Protein AF-A0A5V5EQN8-F1 (afdb_monomer)

Organism: Salmonella enterica (NCBI:txid28901)

Radius of gyration: 12.15 Å; Cα contacts (8 Å, |Δi|>4): 128; chains: 1; bounding box: 26×28×31 Å

pLDDT: mean 78.41, std 13.05, range [50.12, 95.12]

Sequence (79 aa):
YQQLVEFIKEKVAGLSSYLLIDEEWKFCGMYKISSEFSSDYNFDELHSDEIRIISCDLSFQIQIDYDHNKIECEYIVYK

Foldseek 3Di:
DVVVVVVVCVVCPQFWKWKWFADPNDTPDIDIDRHDDDPPPDPPPDPGQKIWIATPVRQWIWIWGNDPPDTDIDIGGDD

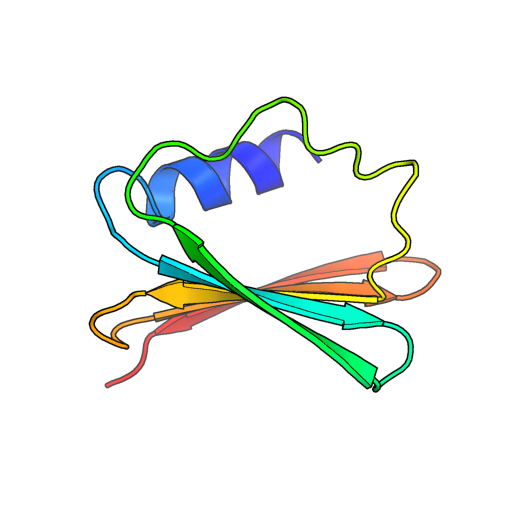Nearest PDB structures (foldseek):
  4ozu-assembly1_A  TM=4.209E-01  e=4.672E+00  Toxoplasma gondii

Mean predicted aligned error: 6.99 Å

Solvent-accessible surface area (backbone atoms only — not comparable to full-atom values): 4728 Å² total; per-residue (Å²): 109,71,70,58,53,51,50,50,50,66,75,46,61,97,44,45,28,36,40,35,40,27,37,89,94,38,83,74,48,76,44,82,38,80,61,86,79,70,87,80,69,59,73,89,80,52,83,54,37,30,41,36,41,31,37,69,85,61,51,35,35,39,39,38,38,49,52,101,88,49,78,47,77,47,80,47,75,58,131

Secondary structure (DSSP, 8-state):
-HHHHHHHHHHHTT--EEEEEEETTEEEEEEEE-S---TT--TTT---SEEEEEETTSSEEEEEEEETTEEEEEEEE--

Structure (mmCIF, N/CA/C/O backbone):
data_AF-A0A5V5EQN8-F1
#
_entry.id   AF-A0A5V5EQN8-F1
#
loop_
_atom_site.group_PDB
_atom_site.id
_atom_site.type_symbol
_atom_site.label_atom_id
_atom_site.label_alt_id
_atom_site.label_comp_id
_atom_site.label_asym_id
_atom_site.label_entity_id
_atom_site.label_seq_id
_atom_site.pdbx_PDB_ins_code
_atom_site.Cartn_x
_atom_site.Cartn_y
_atom_site.Cartn_z
_atom_site.occupancy
_atom_site.B_iso_or_equiv
_atom_site.auth_seq_id
_atom_site.auth_comp_id
_atom_site.auth_asym_id
_atom_site.auth_atom_id
_atom_site.pdbx_PDB_model_num
ATOM 1 N N . TYR A 1 1 ? 15.002 0.551 -1.567 1.00 69.25 1 TYR A N 1
ATOM 2 C CA . TYR A 1 1 ? 14.038 -0.396 -0.973 1.00 69.25 1 TYR A CA 1
ATOM 3 C C . TYR A 1 1 ? 13.940 -0.285 0.539 1.00 69.25 1 TYR A C 1
ATOM 5 O O . TYR A 1 1 ? 12.856 0.002 1.017 1.00 69.25 1 TYR A O 1
ATOM 13 N N . GLN A 1 2 ? 15.031 -0.426 1.301 1.00 74.50 2 GLN A N 1
ATOM 14 C CA . GLN A 1 2 ? 14.956 -0.446 2.772 1.00 74.50 2 GLN A CA 1
ATOM 15 C C . GLN A 1 2 ? 14.276 0.788 3.402 1.00 74.50 2 GLN A C 1
ATOM 17 O O . GLN A 1 2 ? 13.397 0.622 4.238 1.00 74.50 2 GLN A O 1
ATOM 22 N N . GLN A 1 3 ? 14.572 2.000 2.919 1.00 81.50 3 GLN A N 1
ATOM 23 C CA . GLN A 1 3 ? 13.911 3.234 3.383 1.00 81.50 3 GLN A CA 1
ATOM 24 C C . GLN A 1 3 ? 12.398 3.273 3.092 1.00 81.50 3 GLN A C 1
ATOM 26 O O . GLN A 1 3 ? 11.627 3.760 3.911 1.00 81.50 3 GLN A O 1
ATOM 31 N N . LEU A 1 4 ? 11.963 2.741 1.943 1.00 82.25 4 LEU A N 1
ATOM 32 C CA . LEU A 1 4 ? 10.543 2.645 1.583 1.00 82.25 4 LEU A CA 1
ATOM 33 C C . LEU A 1 4 ? 9.818 1.661 2.509 1.00 82.25 4 LEU A C 1
ATOM 35 O O . LEU A 1 4 ? 8.742 1.956 3.019 1.00 82.25 4 LEU A O 1
ATOM 39 N N . VAL A 1 5 ? 10.440 0.509 2.768 1.00 81.00 5 VAL A N 1
ATOM 40 C CA . VAL A 1 5 ? 9.909 -0.504 3.686 1.00 81.00 5 VAL A CA 1
ATOM 41 C C . VAL A 1 5 ? 9.799 0.050 5.108 1.00 81.00 5 VAL A C 1
ATOM 43 O O . VAL A 1 5 ? 8.789 -0.171 5.769 1.00 81.00 5 VAL A O 1
ATOM 46 N N . GLU A 1 6 ? 10.804 0.791 5.579 1.00 85.81 6 GLU A N 1
ATOM 47 C CA . GLU A 1 6 ? 10.769 1.460 6.886 1.00 85.81 6 GLU A CA 1
ATOM 48 C C . GLU A 1 6 ? 9.657 2.512 6.960 1.00 85.81 6 GLU A C 1
ATOM 50 O O . GLU A 1 6 ? 8.898 2.515 7.927 1.00 85.81 6 GLU A O 1
ATOM 55 N N . PHE A 1 7 ? 9.496 3.334 5.919 1.00 87.88 7 PHE A N 1
ATOM 56 C CA . PHE A 1 7 ? 8.412 4.315 5.829 1.00 87.88 7 PHE A CA 1
ATOM 57 C C . PHE A 1 7 ? 7.029 3.657 5.908 1.00 87.88 7 PHE A C 1
ATOM 59 O O . PHE A 1 7 ? 6.185 4.079 6.700 1.00 87.88 7 PHE A O 1
ATOM 66 N N . ILE A 1 8 ? 6.798 2.600 5.123 1.00 87.12 8 ILE A N 1
ATOM 67 C CA . ILE A 1 8 ? 5.529 1.864 5.137 1.00 87.12 8 ILE A CA 1
ATOM 68 C C . ILE A 1 8 ? 5.276 1.313 6.535 1.00 87.12 8 ILE A C 1
ATOM 70 O O . ILE A 1 8 ? 4.211 1.561 7.094 1.00 87.12 8 ILE A O 1
ATOM 74 N N . LYS A 1 9 ? 6.268 0.624 7.119 1.00 85.12 9 LYS A N 1
ATOM 75 C CA . LYS A 1 9 ? 6.176 0.058 8.471 1.00 85.12 9 LYS A CA 1
ATOM 76 C C . LYS A 1 9 ? 5.836 1.120 9.509 1.00 85.12 9 LYS A C 1
ATOM 78 O O . LYS A 1 9 ? 4.983 0.861 10.347 1.00 85.12 9 LYS A O 1
ATOM 83 N N . GLU A 1 10 ? 6.448 2.300 9.444 1.00 88.88 10 GLU A N 1
ATOM 84 C CA . GLU A 1 10 ? 6.150 3.412 10.352 1.00 88.88 10 GLU A CA 1
ATOM 85 C C . GLU A 1 10 ? 4.685 3.857 10.242 1.00 88.88 10 GLU A C 1
ATOM 87 O O . GLU A 1 10 ? 4.015 4.022 11.259 1.00 88.88 10 GLU A O 1
ATOM 92 N N . LYS A 1 11 ? 4.165 4.034 9.021 1.00 87.94 11 LYS A N 1
ATOM 93 C CA . LYS A 1 11 ? 2.808 4.563 8.801 1.00 87.94 11 LYS A CA 1
ATOM 94 C C . LYS A 1 11 ? 1.698 3.580 9.128 1.00 87.94 11 LYS A C 1
ATOM 96 O O . LYS A 1 11 ? 0.627 3.995 9.555 1.00 87.94 11 LYS A O 1
ATOM 101 N N . VAL A 1 12 ? 1.943 2.295 8.924 1.00 85.81 12 VAL A N 1
ATOM 102 C CA . VAL A 1 12 ? 0.947 1.235 9.129 1.00 85.81 12 VAL A CA 1
ATOM 103 C C . VAL A 1 12 ? 1.058 0.572 10.503 1.00 85.81 12 VAL A C 1
ATOM 105 O O . VAL A 1 12 ? 0.223 -0.264 10.841 1.00 85.81 12 VAL A O 1
ATOM 108 N N . ALA A 1 13 ? 2.086 0.903 11.292 1.00 85.19 13 ALA A N 1
ATOM 109 C CA . ALA A 1 13 ? 2.338 0.279 12.586 1.00 85.19 13 ALA A CA 1
ATOM 110 C C . ALA A 1 13 ? 1.115 0.385 13.509 1.00 85.19 13 ALA A C 1
ATOM 112 O O . ALA A 1 13 ? 0.645 1.474 13.831 1.00 85.19 13 ALA A O 1
ATOM 113 N N . GLY A 1 14 ? 0.615 -0.768 13.959 1.00 83.25 14 GLY A N 1
ATOM 114 C CA . GLY A 1 14 ? -0.537 -0.842 14.862 1.00 83.25 14 GLY A CA 1
ATOM 115 C C . GLY A 1 14 ? -1.887 -0.525 14.212 1.00 83.25 14 GLY A C 1
ATOM 116 O O . GLY A 1 14 ? -2.895 -0.487 14.917 1.00 83.25 14 GLY A O 1
ATOM 117 N N . LEU A 1 15 ? -1.933 -0.327 12.893 1.00 85.31 15 LEU A N 1
ATOM 118 C CA . LEU A 1 15 ? -3.158 -0.090 12.139 1.00 85.31 15 LEU A CA 1
ATOM 119 C C . LEU A 1 15 ? -3.551 -1.334 11.345 1.00 85.31 15 LEU A C 1
ATOM 121 O O . LEU A 1 15 ? -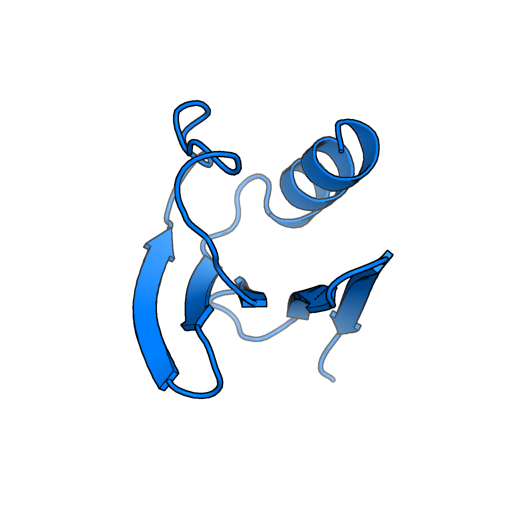2.713 -2.119 10.908 1.00 85.31 15 LEU A O 1
ATOM 125 N N . SER A 1 16 ? -4.858 -1.505 11.149 1.00 88.56 16 SER A N 1
ATOM 126 C CA . SER A 1 16 ? -5.355 -2.429 10.133 1.00 88.56 16 SER A CA 1
ATOM 127 C C . SER A 1 16 ? -5.434 -1.708 8.794 1.00 88.56 16 SER A C 1
ATOM 129 O O . SER A 1 16 ? -5.943 -0.586 8.736 1.00 88.56 16 SER A O 1
ATOM 131 N N . SER A 1 17 ? -5.001 -2.374 7.730 1.00 88.25 17 SER A N 1
ATOM 132 C CA . SER A 1 17 ? -4.992 -1.820 6.376 1.00 88.25 17 SER A CA 1
ATOM 133 C C . SER A 1 17 ? -5.471 -2.847 5.355 1.00 88.25 17 SER A C 1
ATOM 135 O O . SER A 1 17 ? -5.363 -4.054 5.561 1.00 88.25 17 SER A O 1
ATOM 137 N N . TYR A 1 18 ? -6.000 -2.370 4.238 1.00 88.00 18 TYR A N 1
ATOM 138 C CA . TYR A 1 18 ? -6.210 -3.147 3.029 1.00 88.00 18 TYR A CA 1
ATOM 139 C C . TYR A 1 18 ? -4.963 -3.047 2.152 1.00 88.00 18 TYR A C 1
ATOM 141 O O . TYR A 1 18 ? -4.461 -1.952 1.921 1.00 88.00 18 TYR A O 1
ATOM 149 N N . LEU A 1 19 ? -4.472 -4.182 1.669 1.00 87.44 19 LEU A N 1
ATOM 150 C CA . LEU A 1 19 ? -3.432 -4.276 0.654 1.00 87.44 19 LEU A CA 1
ATOM 151 C C . LEU A 1 19 ? -4.093 -4.656 -0.665 1.00 87.44 19 LEU A C 1
ATOM 153 O O . LEU A 1 19 ? -4.705 -5.720 -0.747 1.00 87.44 19 LEU A O 1
ATOM 157 N N . LEU A 1 20 ? -3.980 -3.792 -1.663 1.00 86.00 20 LEU A N 1
ATOM 158 C CA . LEU A 1 20 ? -4.409 -4.042 -3.029 1.00 86.00 20 LEU A CA 1
ATOM 159 C C . LEU A 1 20 ? -3.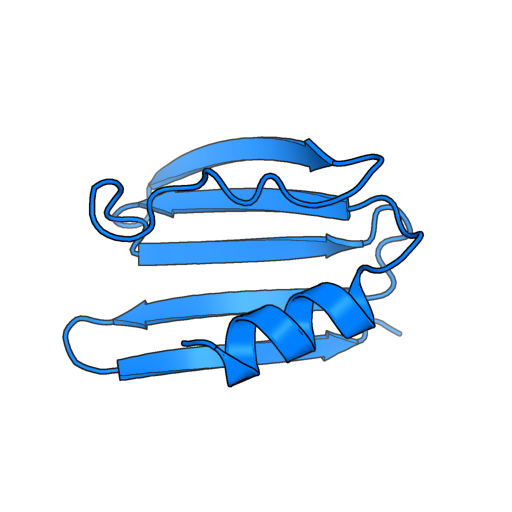162 -4.259 -3.880 1.00 86.00 20 LEU A C 1
ATOM 161 O O . LEU A 1 20 ? -2.173 -3.542 -3.723 1.00 86.00 20 LEU A O 1
ATOM 165 N N . ILE A 1 21 ? -3.230 -5.264 -4.744 1.00 82.19 21 ILE A N 1
ATOM 166 C CA . ILE A 1 21 ? -2.157 -5.634 -5.663 1.00 82.19 21 ILE A CA 1
ATOM 167 C C . ILE A 1 21 ? -2.742 -5.556 -7.068 1.00 82.19 21 ILE A C 1
ATOM 169 O O . ILE A 1 21 ? -3.710 -6.263 -7.367 1.00 82.19 21 ILE A O 1
ATOM 173 N N . ASP A 1 22 ? -2.155 -4.707 -7.899 1.00 76.19 22 ASP A N 1
ATOM 174 C CA . ASP A 1 22 ? -2.498 -4.531 -9.302 1.00 76.19 22 ASP A CA 1
ATOM 175 C C . ASP A 1 22 ? -1.310 -5.026 -10.168 1.00 76.19 22 ASP A C 1
ATOM 177 O O . ASP A 1 22 ? -0.138 -4.771 -9.868 1.00 76.19 22 ASP A O 1
ATOM 181 N N . GLU A 1 23 ? -1.605 -5.768 -11.239 1.00 72.38 23 GLU A N 1
ATOM 182 C CA . GLU A 1 23 ? -0.636 -6.224 -12.255 1.00 72.38 23 GLU A CA 1
ATOM 183 C C . GLU A 1 23 ? -1.162 -5.881 -13.647 1.00 72.38 23 GLU A C 1
ATOM 185 O O . GLU A 1 23 ? -2.260 -6.312 -14.004 1.00 72.38 23 GLU A O 1
ATOM 190 N N . GLU A 1 24 ? -0.418 -5.131 -14.462 1.00 70.62 24 GLU A N 1
ATOM 191 C CA . GLU A 1 24 ? -0.800 -4.759 -15.830 1.00 70.62 24 GLU A CA 1
ATOM 192 C C . GLU A 1 24 ? -2.260 -4.282 -15.944 1.00 70.62 24 GLU A C 1
ATOM 194 O O . GLU A 1 24 ? -3.019 -4.738 -16.808 1.00 70.62 24 GLU A O 1
ATOM 199 N N . TRP A 1 25 ? -2.686 -3.385 -15.046 1.00 63.22 25 TRP A N 1
ATOM 200 C CA . TRP A 1 25 ? -4.056 -2.851 -14.996 1.00 63.22 25 TRP A CA 1
ATOM 201 C C . TRP A 1 25 ? -5.136 -3.900 -14.659 1.00 63.22 25 TRP A C 1
ATOM 203 O O . TRP A 1 25 ? -6.332 -3.664 -14.861 1.00 63.22 25 TRP A O 1
ATOM 213 N N . LYS A 1 26 ? -4.742 -5.065 -14.134 1.00 65.25 26 LYS A N 1
ATOM 214 C CA . LYS A 1 26 ? -5.629 -6.096 -13.590 1.00 65.25 26 LYS A CA 1
ATOM 215 C C . LYS A 1 26 ? -5.560 -6.065 -12.068 1.00 65.25 26 LYS A C 1
ATOM 217 O O . LYS A 1 26 ? -4.491 -6.174 -11.483 1.00 65.25 26 LYS A O 1
ATOM 222 N N . PHE A 1 27 ? -6.723 -5.969 -11.433 1.00 62.94 27 PHE A N 1
ATOM 223 C CA . PHE A 1 27 ? -6.839 -6.117 -9.987 1.00 62.94 27 PHE A CA 1
ATOM 224 C C . PHE A 1 27 ? -6.622 -7.586 -9.600 1.00 62.94 27 PHE A C 1
ATOM 226 O O . PHE A 1 27 ? -7.439 -8.448 -9.944 1.00 62.94 27 PHE A O 1
ATOM 233 N N . CYS A 1 28 ? -5.538 -7.868 -8.881 1.00 65.00 28 CYS A N 1
ATOM 234 C CA . CYS A 1 28 ? -5.132 -9.225 -8.504 1.00 65.00 28 CYS A CA 1
ATOM 235 C C . CYS A 1 28 ? -5.641 -9.640 -7.118 1.00 65.00 28 CYS A C 1
ATOM 237 O O . CYS A 1 28 ? -5.623 -10.823 -6.775 1.00 65.00 28 CYS A O 1
ATOM 239 N N . GLY A 1 29 ? -6.162 -8.696 -6.333 1.00 67.69 29 GLY A N 1
ATOM 240 C CA . GLY A 1 29 ? -6.853 -8.996 -5.087 1.00 67.69 29 GLY A CA 1
ATOM 241 C C . GLY A 1 29 ? -6.698 -7.919 -4.025 1.00 67.69 29 GLY A C 1
ATOM 242 O O . GLY A 1 29 ? -5.900 -6.993 -4.141 1.00 67.69 29 GLY A O 1
ATOM 243 N N . MET A 1 30 ? -7.484 -8.077 -2.961 1.00 78.12 30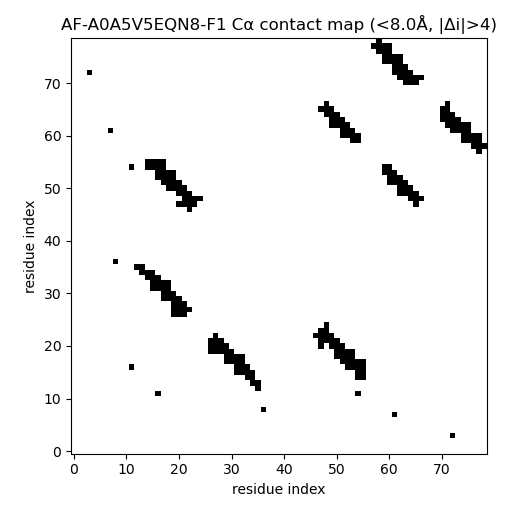 MET A N 1
ATOM 244 C CA . MET A 1 30 ? -7.422 -7.241 -1.769 1.00 78.12 30 MET A CA 1
ATOM 245 C C . MET A 1 30 ? -7.298 -8.126 -0.534 1.00 78.12 30 MET A C 1
ATOM 247 O O . MET A 1 30 ? -8.133 -9.001 -0.297 1.00 78.12 30 MET A O 1
ATOM 251 N N . TYR A 1 31 ? -6.299 -7.839 0.292 1.00 80.12 31 TYR A N 1
ATOM 252 C CA . TYR A 1 31 ? -6.059 -8.515 1.560 1.00 80.12 31 TYR A CA 1
ATOM 253 C C . TYR A 1 31 ? -6.286 -7.544 2.710 1.00 80.12 31 TYR A C 1
ATOM 255 O O . TYR A 1 31 ? -5.768 -6.432 2.696 1.00 80.12 31 TYR A O 1
ATOM 263 N N . LYS A 1 32 ? -7.037 -7.957 3.734 1.00 80.62 32 LYS A N 1
ATOM 264 C CA . LYS A 1 32 ? -7.092 -7.208 4.992 1.00 80.62 32 LYS A CA 1
ATOM 265 C C . LYS A 1 32 ? -5.944 -7.661 5.882 1.00 80.62 32 LYS A C 1
ATOM 267 O O . LYS A 1 32 ? -5.868 -8.828 6.254 1.00 80.62 32 LYS A O 1
ATOM 272 N N . ILE A 1 33 ? -5.090 -6.722 6.245 1.00 80.06 33 ILE A N 1
ATOM 273 C CA . ILE A 1 33 ? -3.935 -6.923 7.105 1.00 80.06 33 ILE A CA 1
ATOM 274 C C . ILE A 1 33 ? -4.275 -6.325 8.467 1.00 80.06 33 ILE A C 1
ATOM 276 O O . ILE A 1 33 ? -4.547 -5.133 8.582 1.00 80.06 33 ILE A O 1
ATOM 280 N N . SER A 1 34 ? -4.321 -7.169 9.495 1.00 69.38 34 SER A N 1
ATOM 281 C CA . SER A 1 34 ? -4.654 -6.782 10.874 1.00 69.38 34 SER A CA 1
ATOM 282 C C . SER A 1 34 ? -3.442 -6.742 11.814 1.00 69.38 34 SER A C 1
ATOM 284 O O . SER A 1 34 ? -3.612 -6.516 13.009 1.00 69.38 34 SER A O 1
ATOM 286 N N . SER A 1 35 ? -2.237 -7.012 11.304 1.00 65.56 35 SER A N 1
ATOM 287 C CA . SER A 1 35 ? -0.989 -7.143 12.071 1.00 65.56 35 SER A CA 1
ATOM 288 C C . SER A 1 35 ? 0.240 -6.924 11.175 1.00 65.56 35 SER A C 1
ATOM 290 O O . SER A 1 35 ? 0.086 -6.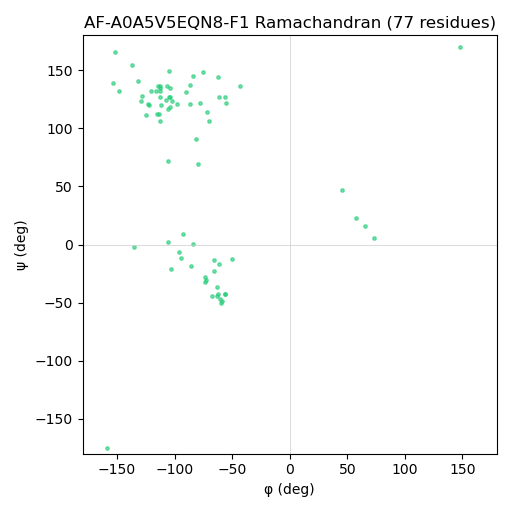583 10.008 1.00 65.56 35 SER A O 1
ATOM 292 N N . GLU A 1 36 ? 1.450 -7.107 11.716 1.00 60.62 36 GLU A N 1
ATOM 293 C CA . GLU A 1 36 ? 2.730 -6.903 11.017 1.00 60.62 36 GLU A CA 1
ATOM 294 C C . GLU A 1 36 ? 2.749 -7.473 9.587 1.00 60.62 36 GLU A C 1
ATOM 296 O O . GLU A 1 36 ? 2.293 -8.590 9.335 1.00 60.62 36 GLU A O 1
ATOM 301 N N . PHE A 1 37 ? 3.296 -6.692 8.649 1.00 60.16 37 PHE A N 1
ATOM 302 C CA . PHE A 1 37 ? 3.562 -7.150 7.288 1.00 6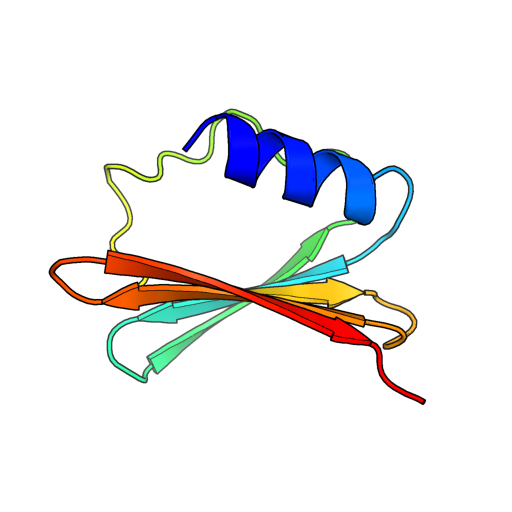0.16 37 PHE A CA 1
ATOM 303 C C . PHE A 1 37 ? 4.558 -8.312 7.345 1.00 60.16 37 PHE A C 1
ATOM 305 O O . PHE A 1 37 ? 5.625 -8.171 7.946 1.00 60.16 37 PHE A O 1
ATOM 312 N N . SER A 1 38 ? 4.216 -9.440 6.714 1.00 55.03 38 SER A N 1
ATOM 313 C CA . SER A 1 38 ? 5.138 -10.572 6.594 1.00 55.03 38 SER A CA 1
ATOM 314 C C . SER A 1 38 ? 6.431 -10.112 5.919 1.00 55.03 38 SER A C 1
ATOM 316 O O . SER A 1 38 ? 6.397 -9.520 4.839 1.00 55.03 38 SER A O 1
ATOM 318 N N . SER A 1 39 ? 7.572 -10.387 6.554 1.00 55.28 39 SER A N 1
ATOM 319 C CA . SER A 1 39 ? 8.904 -10.165 5.978 1.00 55.28 39 SER A CA 1
ATOM 320 C C . SER A 1 39 ? 9.190 -11.052 4.770 1.00 55.28 39 SER A C 1
ATOM 322 O O . SER A 1 39 ? 10.151 -10.792 4.054 1.00 55.28 39 SER A O 1
ATOM 324 N N . ASP A 1 40 ? 8.364 -12.077 4.553 1.00 54.75 40 ASP A N 1
ATOM 325 C CA . ASP A 1 40 ? 8.597 -13.128 3.564 1.00 54.75 40 ASP A CA 1
ATOM 326 C C . ASP A 1 40 ? 7.935 -12.808 2.216 1.00 54.75 40 ASP A C 1
ATOM 328 O O . ASP A 1 40 ? 7.875 -13.658 1.329 1.00 54.75 40 ASP A O 1
ATOM 332 N N . TYR A 1 41 ? 7.415 -11.585 2.047 1.00 52.94 41 TYR A N 1
ATOM 333 C CA . TYR A 1 41 ? 6.934 -11.128 0.749 1.00 52.94 41 TYR A CA 1
ATOM 334 C C . TYR A 1 41 ? 8.128 -10.916 -0.189 1.00 52.94 41 TYR A C 1
ATOM 336 O O . TYR A 1 41 ? 8.900 -9.966 -0.038 1.00 52.94 41 TYR A O 1
ATOM 344 N N . ASN A 1 42 ? 8.292 -11.835 -1.140 1.00 55.72 42 ASN A N 1
ATOM 345 C CA . ASN A 1 42 ? 9.374 -11.797 -2.110 1.00 55.72 42 ASN A CA 1
ATOM 346 C C . ASN A 1 42 ? 9.032 -10.836 -3.257 1.00 55.72 42 ASN A C 1
ATOM 348 O O . ASN A 1 42 ? 8.432 -11.225 -4.258 1.00 55.72 42 ASN A O 1
ATOM 352 N N . PHE A 1 43 ? 9.429 -9.573 -3.096 1.00 54.75 43 PHE A N 1
ATOM 353 C CA . PHE A 1 43 ? 9.266 -8.533 -4.116 1.00 54.75 43 PHE A CA 1
ATOM 354 C C . PHE A 1 43 ? 10.020 -8.833 -5.426 1.00 54.75 43 PHE A C 1
ATOM 356 O O . PHE A 1 43 ? 9.707 -8.212 -6.434 1.00 54.75 43 PHE A 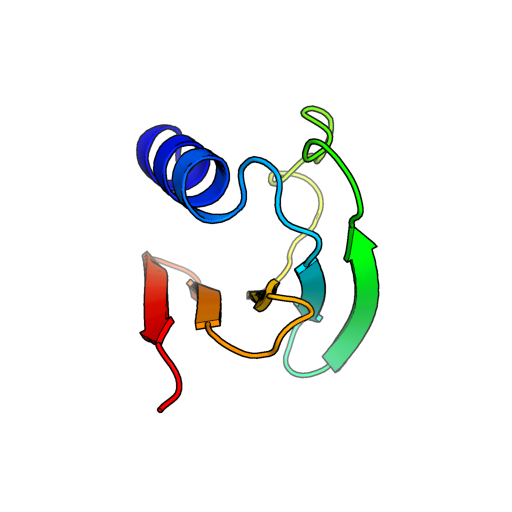O 1
ATOM 363 N N . ASP A 1 44 ? 10.982 -9.767 -5.430 1.00 50.12 44 ASP A N 1
ATOM 364 C CA . ASP A 1 44 ? 11.756 -10.124 -6.628 1.00 50.12 44 ASP A CA 1
ATOM 365 C C . ASP A 1 44 ? 11.061 -11.193 -7.502 1.00 50.12 44 ASP A C 1
ATOM 367 O O . ASP A 1 44 ? 11.414 -11.345 -8.669 1.00 50.12 44 ASP A O 1
ATOM 371 N N . GLU A 1 45 ? 10.086 -11.942 -6.965 1.00 53.16 45 GLU A N 1
ATOM 372 C CA . GLU A 1 45 ? 9.373 -13.014 -7.693 1.00 53.16 45 GLU A CA 1
ATOM 373 C C . GLU A 1 45 ? 7.967 -12.619 -8.170 1.00 53.16 45 GLU A C 1
ATOM 375 O O . GLU A 1 45 ? 7.433 -13.252 -9.082 1.00 53.16 45 GLU A O 1
ATOM 380 N N . LEU A 1 46 ? 7.355 -11.594 -7.571 1.00 53.12 46 LEU A N 1
ATOM 381 C CA . LEU A 1 46 ? 5.995 -11.150 -7.888 1.00 53.12 46 LEU A CA 1
ATOM 382 C C . LEU A 1 46 ? 6.035 -9.763 -8.541 1.00 53.12 46 LEU A C 1
ATOM 384 O O . LEU A 1 46 ? 6.280 -8.758 -7.875 1.00 53.12 46 LEU A O 1
ATOM 388 N N . HIS A 1 47 ? 5.790 -9.729 -9.852 1.00 58.97 47 HIS A N 1
ATOM 389 C CA . HIS A 1 47 ? 5.766 -8.525 -10.686 1.00 58.97 47 HIS A CA 1
ATOM 390 C C . HIS A 1 47 ? 4.438 -7.767 -10.528 1.00 58.97 47 HIS A C 1
ATOM 392 O O . HIS A 1 47 ? 3.619 -7.735 -11.441 1.00 58.97 47 HIS A O 1
ATOM 398 N N . SER A 1 48 ? 4.217 -7.165 -9.357 1.00 64.25 48 SER A N 1
ATOM 399 C CA . SER A 1 48 ? 3.154 -6.168 -9.205 1.00 64.25 48 SER A CA 1
ATOM 400 C C . SER A 1 48 ? 3.601 -4.839 -9.790 1.00 64.25 48 SER A C 1
ATOM 402 O O . SER A 1 48 ? 4.602 -4.283 -9.344 1.00 64.25 48 SER A O 1
ATOM 404 N N . ASP A 1 49 ? 2.841 -4.340 -10.763 1.00 74.88 49 ASP A N 1
ATOM 405 C CA . ASP A 1 49 ? 3.052 -3.010 -11.339 1.00 74.88 49 ASP A CA 1
ATOM 406 C C . ASP A 1 49 ? 2.624 -1.923 -10.346 1.00 74.88 49 ASP A C 1
ATOM 408 O O . ASP A 1 49 ? 3.216 -0.852 -10.310 1.00 74.88 49 ASP A O 1
ATOM 412 N N . GLU A 1 50 ? 1.627 -2.189 -9.494 1.00 84.38 50 GLU A N 1
ATOM 413 C CA . GLU A 1 50 ? 1.189 -1.229 -8.484 1.00 84.38 50 GLU A CA 1
ATOM 414 C C . GLU A 1 50 ? 0.674 -1.910 -7.205 1.00 84.38 50 GLU A C 1
ATOM 416 O O . GLU A 1 50 ? -0.172 -2.804 -7.228 1.00 84.38 50 GLU A O 1
ATOM 421 N N . ILE A 1 51 ? 1.143 -1.428 -6.053 1.00 87.19 51 ILE A N 1
ATOM 422 C CA . ILE A 1 51 ? 0.677 -1.834 -4.727 1.00 87.19 51 ILE A CA 1
ATOM 423 C C . ILE A 1 51 ? 0.032 -0.636 -4.033 1.00 87.19 51 ILE A C 1
ATOM 425 O O . ILE A 1 51 ? 0.632 0.434 -3.928 1.00 87.19 51 ILE A O 1
ATOM 429 N N . ARG A 1 52 ? -1.159 -0.827 -3.458 1.00 89.88 52 ARG A N 1
ATOM 430 C CA . ARG A 1 52 ? -1.821 0.191 -2.627 1.00 89.88 52 ARG A CA 1
ATOM 431 C C . ARG A 1 52 ? -2.073 -0.340 -1.226 1.00 89.88 52 ARG A C 1
ATOM 433 O O . ARG A 1 52 ? -2.624 -1.422 -1.044 1.00 89.88 52 ARG A O 1
ATOM 440 N N . ILE A 1 53 ? -1.720 0.449 -0.223 1.00 91.19 53 ILE A N 1
ATOM 441 C CA . ILE A 1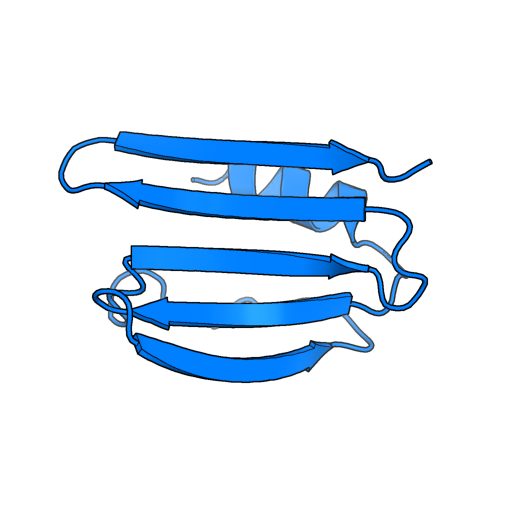 53 ? -2.004 0.185 1.185 1.00 91.19 53 ILE A CA 1
ATOM 442 C C . ILE A 1 53 ? -2.976 1.252 1.664 1.00 91.19 53 ILE A C 1
ATOM 444 O O . ILE A 1 53 ? -2.607 2.416 1.769 1.00 91.19 53 ILE A O 1
ATOM 448 N N . ILE A 1 54 ? -4.207 0.866 1.971 1.00 92.06 54 ILE A N 1
ATOM 449 C CA . ILE A 1 54 ? -5.278 1.778 2.380 1.00 92.06 54 ILE A CA 1
ATOM 450 C C . ILE A 1 54 ? -5.609 1.497 3.838 1.00 92.06 54 ILE A C 1
ATOM 452 O O . ILE A 1 54 ? -5.887 0.352 4.193 1.00 92.06 54 ILE A O 1
ATOM 456 N N . SER A 1 55 ? -5.599 2.505 4.702 1.00 92.06 55 SER A N 1
ATOM 457 C CA . SER A 1 55 ? -5.982 2.301 6.099 1.00 92.06 55 SER A CA 1
ATOM 458 C C . SER A 1 55 ? -7.442 1.835 6.200 1.00 92.06 55 SER A C 1
ATOM 460 O O . SER A 1 55 ? -8.304 2.242 5.422 1.00 92.06 55 SER A O 1
ATOM 462 N N . CYS A 1 56 ? -7.766 0.954 7.150 1.00 90.62 56 CYS A N 1
ATOM 463 C CA . CYS A 1 56 ? -9.136 0.435 7.273 1.00 90.62 56 CYS A CA 1
ATOM 464 C C . CYS A 1 56 ? -10.163 1.502 7.676 1.00 90.62 56 CYS A C 1
ATOM 466 O O . CYS A 1 56 ? -11.354 1.313 7.435 1.00 90.62 56 CYS A O 1
ATOM 468 N N . ASP A 1 57 ? -9.710 2.590 8.297 1.00 90.75 57 ASP A N 1
ATOM 469 C CA . ASP A 1 57 ? -10.522 3.770 8.601 1.00 90.75 57 ASP A CA 1
ATOM 470 C C . ASP A 1 57 ? -10.621 4.752 7.421 1.00 90.75 57 ASP A C 1
ATOM 472 O O . ASP A 1 57 ? -11.279 5.781 7.544 1.00 90.75 57 ASP A O 1
ATOM 476 N N . LEU A 1 58 ? -9.992 4.425 6.284 1.00 90.69 58 LEU A N 1
ATOM 477 C CA . LEU A 1 58 ? -9.943 5.225 5.061 1.00 90.69 58 LEU A CA 1
ATOM 478 C C . LEU A 1 58 ? -9.352 6.630 5.266 1.00 90.69 58 LEU A C 1
ATOM 480 O O . LEU A 1 58 ? -9.614 7.530 4.474 1.00 90.69 58 LEU A O 1
ATOM 484 N N . SER A 1 59 ? -8.551 6.829 6.315 1.00 93.31 59 SER A N 1
ATOM 485 C CA . SER A 1 59 ? -7.851 8.088 6.582 1.00 93.31 59 SER A CA 1
ATOM 486 C C . SER A 1 59 ? -6.663 8.335 5.647 1.00 93.31 59 SER A C 1
ATOM 488 O O . SER A 1 59 ? -6.335 9.491 5.369 1.00 93.31 59 SER A O 1
ATOM 490 N N . PHE A 1 60 ? -6.023 7.285 5.122 1.00 94.44 60 PHE A N 1
ATOM 491 C CA . PHE A 1 60 ? -4.916 7.431 4.177 1.00 94.44 60 PHE A CA 1
ATOM 492 C C . PHE A 1 60 ? -4.764 6.257 3.206 1.00 94.44 60 PHE A C 1
ATOM 494 O O . PHE A 1 60 ? -5.275 5.155 3.419 1.00 94.44 60 PHE A O 1
ATOM 501 N N . GLN A 1 61 ? -3.974 6.504 2.164 1.00 94.81 61 GLN A N 1
ATOM 502 C CA . GLN A 1 61 ? -3.437 5.515 1.241 1.00 94.81 61 GLN A CA 1
ATOM 503 C C . GLN A 1 61 ? -1.931 5.740 1.041 1.00 94.81 61 GLN A C 1
ATOM 505 O O . GLN A 1 61 ? -1.468 6.873 0.930 1.00 94.81 61 GLN A O 1
ATOM 510 N N . ILE A 1 62 ? -1.168 4.654 0.962 1.00 93.12 62 ILE A N 1
ATOM 511 C CA . ILE A 1 62 ? 0.181 4.626 0.394 1.00 93.12 62 ILE A CA 1
ATOM 512 C C . ILE A 1 62 ? 0.078 3.898 -0.941 1.00 93.12 62 ILE A C 1
ATOM 514 O O . ILE A 1 62 ? -0.413 2.773 -0.977 1.00 93.12 62 ILE A O 1
ATOM 518 N N . GLN A 1 63 ? 0.521 4.523 -2.019 1.00 92.06 63 GLN A N 1
ATOM 519 C CA . GLN A 1 63 ? 0.584 3.919 -3.345 1.00 92.06 63 GLN A CA 1
ATOM 520 C C . GLN A 1 63 ? 2.045 3.747 -3.741 1.00 92.06 63 GLN A C 1
ATOM 522 O O . GLN A 1 63 ? 2.848 4.657 -3.540 1.00 92.06 63 GLN A O 1
ATOM 527 N N . ILE A 1 64 ? 2.379 2.576 -4.265 1.00 89.31 64 ILE A N 1
ATOM 528 C CA . ILE A 1 64 ? 3.708 2.218 -4.742 1.00 89.31 64 ILE A CA 1
ATOM 529 C C . ILE A 1 64 ? 3.541 1.760 -6.184 1.00 89.31 64 ILE A C 1
ATOM 531 O O . ILE A 1 64 ? 2.940 0.718 -6.421 1.00 89.31 64 ILE A O 1
ATOM 535 N N . ASP A 1 65 ? 4.051 2.549 -7.117 1.00 86.56 65 ASP A N 1
ATOM 536 C CA . ASP A 1 65 ? 4.010 2.268 -8.549 1.00 86.56 65 ASP A CA 1
ATOM 537 C C . ASP A 1 65 ? 5.401 1.804 -9.001 1.00 86.56 65 ASP A C 1
ATOM 539 O O . ASP A 1 65 ? 6.416 2.449 -8.702 1.00 86.56 65 ASP A O 1
ATOM 543 N N . TYR A 1 66 ? 5.442 0.647 -9.652 1.00 79.81 66 TYR A N 1
ATOM 544 C CA . TYR A 1 66 ? 6.628 -0.009 -10.179 1.00 79.81 66 TYR A CA 1
ATOM 545 C C . TYR A 1 66 ? 6.65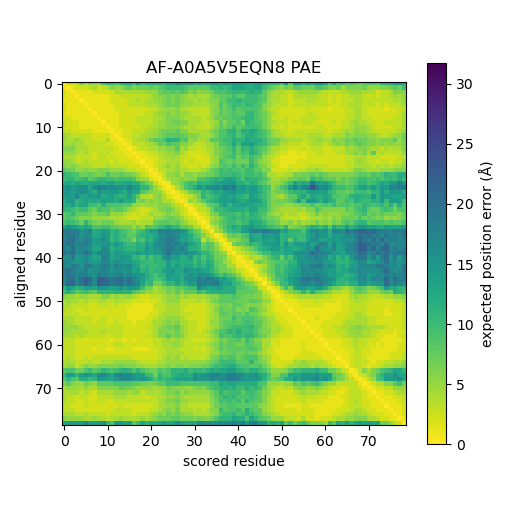2 0.136 -11.703 1.00 79.81 66 TYR A C 1
ATOM 547 O O . TYR A 1 66 ? 6.492 -0.833 -12.442 1.00 79.81 66 TYR A O 1
ATOM 555 N N . ASP A 1 67 ? 6.915 1.346 -12.191 1.00 74.38 67 ASP A N 1
ATOM 556 C CA . ASP A 1 67 ? 7.181 1.551 -13.611 1.00 74.38 67 ASP A CA 1
ATOM 557 C C . ASP A 1 67 ? 8.597 1.052 -13.956 1.00 74.38 67 ASP A C 1
ATOM 559 O O . ASP A 1 67 ? 9.526 1.136 -13.147 1.00 74.38 67 ASP A O 1
ATOM 563 N N . HIS A 1 68 ? 8.789 0.562 -15.182 1.00 63.88 68 HIS A N 1
ATOM 564 C CA . HIS A 1 68 ? 9.920 -0.243 -15.672 1.00 63.88 68 HIS A CA 1
ATOM 565 C C . HIS A 1 68 ? 11.336 0.300 -15.364 1.00 63.88 68 HIS A C 1
ATOM 567 O O . HIS A 1 68 ? 12.316 -0.419 -15.551 1.00 63.88 68 HIS A O 1
ATOM 573 N N . ASN A 1 69 ? 11.474 1.550 -14.910 1.00 70.25 69 ASN A N 1
ATOM 574 C CA . ASN A 1 69 ? 12.743 2.176 -14.527 1.00 70.25 69 ASN A CA 1
ATOM 575 C C . ASN A 1 69 ? 12.710 2.978 -13.213 1.00 70.25 69 ASN A C 1
ATOM 577 O O . ASN A 1 69 ? 13.739 3.545 -12.830 1.00 70.25 69 ASN A O 1
ATOM 581 N N . LYS A 1 70 ? 11.566 3.093 -12.531 1.00 79.38 70 LYS A N 1
ATOM 582 C CA . LYS A 1 70 ? 11.436 3.936 -11.341 1.00 79.38 70 LYS A CA 1
ATOM 583 C C . LYS A 1 70 ? 10.331 3.425 -10.431 1.00 79.38 70 LYS A C 1
ATOM 585 O O . LYS A 1 70 ? 9.250 3.095 -10.881 1.00 79.38 70 LYS A O 1
ATOM 590 N N . ILE A 1 71 ? 10.617 3.461 -9.135 1.00 83.25 71 ILE A N 1
ATOM 591 C CA . ILE A 1 71 ? 9.611 3.225 -8.106 1.00 83.25 71 ILE A CA 1
ATOM 592 C C . ILE A 1 71 ? 9.136 4.573 -7.606 1.00 83.25 71 ILE A C 1
ATOM 594 O O . ILE A 1 71 ? 9.939 5.373 -7.108 1.00 83.25 71 ILE A O 1
ATOM 598 N N . GLU A 1 72 ? 7.843 4.821 -7.738 1.00 87.94 72 GLU A N 1
ATOM 599 C CA . GLU A 1 72 ? 7.189 5.998 -7.190 1.00 87.94 72 GLU A CA 1
ATOM 600 C C . GLU A 1 72 ? 6.397 5.600 -5.950 1.00 87.94 72 GLU A C 1
ATOM 602 O O . GLU A 1 72 ? 5.734 4.570 -5.915 1.00 87.94 72 GLU A O 1
ATOM 607 N N . CYS A 1 73 ? 6.522 6.399 -4.893 1.00 89.81 73 CYS A N 1
ATOM 608 C CA . CYS A 1 73 ? 5.768 6.205 -3.666 1.00 89.81 73 CYS A CA 1
ATOM 609 C C . CYS A 1 73 ? 5.000 7.486 -3.375 1.00 89.81 73 CYS A C 1
ATOM 611 O O . CYS A 1 73 ? 5.604 8.541 -3.165 1.00 89.81 73 CYS A O 1
ATOM 613 N N . GLU A 1 74 ? 3.683 7.373 -3.293 1.00 93.00 74 GLU A N 1
ATOM 614 C CA . GLU A 1 74 ? 2.797 8.465 -2.923 1.00 93.00 74 GLU A CA 1
ATOM 615 C C . GLU A 1 74 ? 2.119 8.163 -1.592 1.00 93.00 74 GLU A C 1
ATOM 617 O O . GLU A 1 74 ? 1.658 7.051 -1.339 1.00 93.00 74 GLU A O 1
ATOM 622 N N . TYR A 1 75 ? 2.055 9.172 -0.727 1.00 94.12 75 TYR A N 1
ATOM 623 C CA . TYR A 1 75 ? 1.308 9.114 0.521 1.00 94.12 75 TYR A CA 1
ATOM 624 C C . TYR A 1 75 ? 0.169 10.124 0.465 1.00 94.12 75 TYR A C 1
ATOM 626 O O . TYR A 1 75 ? 0.394 11.335 0.439 1.00 94.12 75 TYR A O 1
ATOM 634 N N . ILE A 1 76 ? -1.054 9.611 0.437 1.00 95.12 76 ILE A N 1
ATOM 635 C CA . ILE A 1 76 ? -2.277 10.374 0.232 1.00 95.12 76 ILE A CA 1
ATOM 636 C C . ILE A 1 76 ? -3.065 10.338 1.535 1.00 95.12 76 ILE A C 1
ATOM 638 O O . ILE A 1 76 ? -3.449 9.273 2.007 1.00 95.12 76 ILE A O 1
ATOM 642 N N . VAL A 1 77 ? -3.319 11.507 2.117 1.00 94.94 77 VAL A N 1
ATOM 643 C CA . VAL A 1 77 ? -4.169 11.649 3.306 1.00 94.94 77 VAL A CA 1
ATOM 644 C C . VAL A 1 77 ? -5.533 12.158 2.862 1.00 94.94 77 VAL A C 1
ATOM 646 O O . VAL A 1 77 ? -5.626 13.214 2.229 1.00 94.94 77 VAL A O 1
ATOM 649 N N . TYR A 1 78 ? -6.583 11.415 3.192 1.00 89.44 78 TYR A N 1
ATOM 650 C CA . TYR A 1 78 ? -7.958 11.792 2.886 1.00 89.44 78 TYR A CA 1
ATOM 651 C C . TYR A 1 78 ? -8.503 12.737 3.972 1.00 89.44 78 TYR A C 1
ATOM 653 O O . TYR A 1 78 ? -8.113 12.651 5.137 1.00 89.44 78 TYR A O 1
ATOM 661 N N . LYS A 1 79 ? -9.350 13.694 3.571 1.00 74.38 79 LYS A N 1
ATOM 662 C CA . LYS A 1 79 ? -9.991 14.677 4.463 1.00 74.38 79 LYS A CA 1
ATOM 663 C C . LYS A 1 79 ? -11.424 14.292 4.784 1.00 74.38 79 LYS A C 1
ATOM 665 O O . LYS A 1 79 ? -12.108 13.831 3.845 1.00 74.38 79 LYS A O 1
#